Protein AF-A0A941XWS9-F1 (afdb_monomer_lite)

Radius of gyration: 28.17 Å; chains: 1; bounding box: 61×33×68 Å

pLDDT: mean 90.74, std 7.4, range [52.81, 97.31]

Sequence (173 aa):
YLKNHSKITQKDLRRENGLPTSKVIYNFFGTMQKFQEQIGSEFSKRQEFISEEEIMRVTNEVIHNNGSTFESRAAFLEVFPHSLSVIMNRFGSFDSFVKAANIIIIKTKKAKYTKQEVDDSILSYLKNGNSIPSSAKQLSALNLPSSSTILRFYDDWKEPFVIFSKIISMTSK

Structure (mmCIF, N/CA/C/O backbone):
data_AF-A0A941XWS9-F1
#
_entry.id   AF-A0A941XWS9-F1
#
loop_
_atom_site.group_PDB
_atom_site.id
_atom_site.type_symbol
_atom_site.label_atom_id
_atom_site.label_alt_id
_atom_site.label_comp_id
_atom_site.label_asym_id
_atom_site.label_entity_id
_atom_site.label_seq_id
_atom_site.pdbx_PDB_ins_code
_atom_site.Cartn_x
_atom_site.Cartn_y
_atom_site.Cartn_z
_atom_site.occupancy
_atom_site.B_iso_or_equiv
_atom_site.auth_seq_id
_atom_site.auth_comp_id
_atom_site.auth_asym_id
_atom_site.auth_atom_id
_atom_site.pdbx_PDB_model_num
ATOM 1 N N . TYR A 1 1 ? -35.588 -15.831 17.812 1.00 78.81 1 TYR A N 1
ATOM 2 C CA . TYR A 1 1 ? -34.396 -15.374 17.071 1.00 78.81 1 TYR A CA 1
ATOM 3 C C . TYR A 1 1 ? -33.168 -15.220 17.964 1.00 78.81 1 TYR A C 1
ATOM 5 O O . TYR A 1 1 ? -32.197 -15.925 17.729 1.00 78.81 1 TYR A O 1
ATOM 13 N N . LEU A 1 2 ? -33.234 -14.403 19.028 1.00 74.88 2 LEU A N 1
ATOM 14 C CA . LEU A 1 2 ? -32.133 -14.178 19.990 1.00 74.88 2 LEU A CA 1
ATOM 15 C C . LEU A 1 2 ? -31.609 -15.441 20.700 1.00 74.88 2 LEU A C 1
ATOM 17 O O . LEU A 1 2 ? -30.455 -15.484 21.093 1.00 74.88 2 LEU A O 1
ATOM 21 N N . LYS A 1 3 ? -32.421 -16.504 20.810 1.00 78.06 3 LYS A N 1
ATOM 22 C CA . LYS A 1 3 ? -31.969 -17.807 21.338 1.00 78.06 3 LYS A CA 1
ATOM 23 C C . LYS A 1 3 ? -30.899 -18.485 20.469 1.00 78.06 3 LYS A C 1
ATOM 25 O O . LYS A 1 3 ? -30.149 -19.304 20.977 1.00 78.06 3 LYS A O 1
ATOM 30 N N . ASN A 1 4 ? -30.847 -18.142 19.179 1.00 84.81 4 ASN A N 1
ATOM 31 C CA . ASN A 1 4 ? -29.970 -18.779 18.195 1.00 84.81 4 ASN A CA 1
ATOM 32 C C . ASN A 1 4 ? -28.931 -17.802 17.613 1.00 84.81 4 ASN A C 1
ATOM 34 O O . ASN A 1 4 ? -28.069 -18.229 16.855 1.00 84.81 4 ASN A O 1
ATOM 38 N N . HIS A 1 5 ? -29.018 -16.503 17.933 1.00 83.81 5 HIS A N 1
ATOM 39 C CA . HIS A 1 5 ? -28.136 -15.460 17.404 1.00 83.81 5 HIS A CA 1
ATOM 40 C C . HIS A 1 5 ? -27.778 -14.467 18.510 1.00 83.81 5 HIS A C 1
ATOM 42 O O . HIS A 1 5 ? -28.668 -13.820 19.062 1.00 83.81 5 HIS A O 1
ATOM 48 N N . SER A 1 6 ? -26.482 -14.312 18.790 1.00 84.25 6 SER A N 1
ATOM 49 C CA . SER A 1 6 ? -25.970 -13.375 19.802 1.00 84.25 6 SER A CA 1
ATOM 50 C C . SER A 1 6 ? -26.009 -11.910 19.353 1.00 84.25 6 SER A C 1
ATOM 52 O O . SER A 1 6 ? -26.060 -11.004 20.182 1.00 84.25 6 SER A O 1
ATOM 54 N N . LYS A 1 7 ? -26.025 -11.665 18.036 1.00 89.00 7 LYS A N 1
ATOM 55 C CA . LYS A 1 7 ? -25.988 -10.328 17.439 1.00 89.00 7 LYS A CA 1
ATOM 56 C C . LYS A 1 7 ? -27.072 -10.149 16.386 1.00 89.00 7 LYS A C 1
ATOM 58 O O . LYS A 1 7 ? -27.059 -10.820 15.358 1.00 89.00 7 LYS A O 1
ATOM 63 N N . ILE A 1 8 ? -27.960 -9.185 16.607 1.00 90.00 8 ILE A N 1
ATOM 64 C CA . ILE A 1 8 ? -28.964 -8.755 15.630 1.00 90.00 8 ILE A CA 1
ATOM 65 C C . ILE A 1 8 ? -28.418 -7.583 14.825 1.00 90.00 8 ILE A C 1
ATOM 67 O O . ILE A 1 8 ? -27.967 -6.587 15.379 1.00 90.00 8 ILE A O 1
ATOM 71 N N . THR A 1 9 ? -28.505 -7.667 13.507 1.00 88.69 9 THR A N 1
ATOM 72 C CA . THR A 1 9 ? -28.171 -6.599 12.566 1.00 88.69 9 THR A CA 1
ATOM 73 C C . THR A 1 9 ? -29.425 -6.079 11.866 1.00 88.69 9 THR A C 1
ATOM 75 O O . THR A 1 9 ? -30.519 -6.625 11.990 1.00 88.69 9 THR A O 1
ATOM 78 N N . GLN A 1 10 ? -29.283 -5.012 11.082 1.00 86.94 10 GLN A N 1
ATOM 79 C CA . GLN A 1 10 ? -30.410 -4.435 10.351 1.00 86.94 10 GLN A CA 1
ATOM 80 C C . GLN A 1 10 ? -31.047 -5.416 9.350 1.00 86.94 10 GLN A C 1
ATOM 82 O O . GLN A 1 10 ? -32.248 -5.344 9.106 1.00 86.94 10 GLN A O 1
ATOM 87 N N . LYS A 1 11 ? -30.267 -6.358 8.799 1.00 88.88 11 LYS A N 1
ATOM 88 C CA . LYS A 1 11 ? -30.770 -7.380 7.865 1.00 88.88 11 LYS A CA 1
ATOM 89 C C . LYS A 1 11 ? -31.743 -8.353 8.531 1.00 88.88 11 LYS A C 1
ATOM 91 O O . LYS A 1 11 ? -32.606 -8.897 7.842 1.00 88.88 11 LYS A O 1
ATOM 96 N N . ASP A 1 12 ? -31.615 -8.521 9.844 1.00 89.31 12 ASP A N 1
ATOM 97 C CA . ASP A 1 12 ? -32.408 -9.441 10.653 1.00 89.31 12 ASP A CA 1
ATOM 98 C C . ASP A 1 12 ? -33.770 -8.854 11.055 1.00 89.31 12 ASP A C 1
ATOM 100 O O . ASP A 1 12 ? -34.648 -9.604 11.477 1.00 89.31 12 ASP A O 1
ATOM 104 N N . LEU A 1 13 ? -33.972 -7.536 10.903 1.00 90.12 13 LEU A N 1
ATOM 105 C CA . LEU A 1 13 ? -35.178 -6.785 11.286 1.00 90.12 13 LEU A CA 1
ATOM 106 C C . LEU A 1 13 ? -36.368 -7.051 10.353 1.00 90.12 13 LEU A C 1
ATOM 108 O O . LEU A 1 13 ? -36.846 -6.175 9.624 1.00 90.12 13 LEU A O 1
ATOM 112 N N . ARG A 1 14 ? -36.828 -8.298 10.362 1.00 88.25 14 ARG A N 1
ATOM 113 C CA . ARG A 1 14 ? -37.872 -8.821 9.491 1.00 88.25 14 ARG A CA 1
ATOM 114 C C . ARG A 1 14 ? -38.950 -9.515 10.308 1.00 88.25 14 ARG A C 1
ATOM 116 O O . ARG A 1 14 ? -38.667 -10.163 11.317 1.00 88.25 14 ARG A O 1
ATOM 123 N N . ARG A 1 15 ? -40.183 -9.459 9.798 1.00 85.00 15 ARG A N 1
ATOM 124 C CA . ARG A 1 15 ? -41.346 -10.116 10.413 1.00 85.00 15 ARG A CA 1
ATOM 125 C C . ARG A 1 15 ? -41.137 -11.626 10.579 1.00 85.00 15 ARG A C 1
ATOM 127 O O . ARG A 1 15 ? -41.529 -12.164 11.605 1.00 85.00 15 ARG A O 1
ATOM 134 N N . GLU A 1 16 ? -40.485 -12.281 9.618 1.00 87.88 16 GLU A N 1
A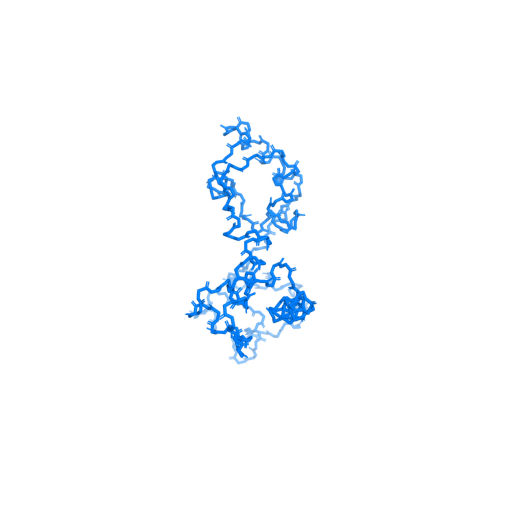TOM 135 C CA . GLU A 1 16 ? -40.156 -13.719 9.655 1.00 87.88 16 GLU A CA 1
ATOM 136 C C . GLU A 1 16 ? -39.262 -14.111 10.841 1.00 87.88 16 GLU A C 1
ATOM 138 O O . GLU A 1 16 ? -39.405 -15.194 11.398 1.00 87.88 16 GLU A O 1
ATOM 143 N N . ASN A 1 17 ? -38.420 -13.188 11.310 1.00 88.06 17 ASN A N 1
ATOM 144 C CA . ASN A 1 17 ? -37.581 -13.384 12.490 1.00 88.06 17 ASN A CA 1
ATOM 145 C C . ASN A 1 17 ? -38.303 -13.024 13.800 1.00 88.06 17 ASN A C 1
ATOM 147 O O . ASN A 1 17 ? -37.701 -13.086 14.874 1.00 88.06 17 ASN A O 1
ATOM 151 N N . GLY A 1 18 ? -39.576 -12.619 13.726 1.00 87.19 18 GLY A N 1
ATOM 152 C CA . GLY A 1 18 ? -40.319 -12.064 14.856 1.00 87.19 18 GLY A CA 1
ATOM 153 C C . GLY A 1 18 ? -39.751 -10.729 15.341 1.00 87.19 18 GLY A C 1
ATOM 154 O O . GLY A 1 18 ? -39.936 -10.378 16.503 1.00 87.19 18 GLY A O 1
ATOM 155 N N . LEU A 1 19 ? -39.023 -10.007 14.479 1.00 89.06 19 LEU A N 1
ATOM 156 C CA . LEU A 1 19 ? -38.365 -8.748 14.815 1.00 89.06 19 LEU A CA 1
ATOM 157 C C . LEU A 1 19 ? -39.080 -7.556 14.155 1.00 89.06 19 LEU A C 1
ATOM 159 O O . LEU A 1 19 ? -39.569 -7.662 13.025 1.00 89.06 19 LEU A O 1
ATOM 163 N N . PRO A 1 20 ? -39.154 -6.404 14.844 1.00 88.62 20 PRO A N 1
ATOM 164 C CA . PRO A 1 20 ? -39.698 -5.173 14.279 1.00 88.62 20 PRO A CA 1
ATOM 165 C C . PRO A 1 20 ? -38.845 -4.678 13.105 1.00 88.62 20 PRO A C 1
ATOM 167 O O . PRO A 1 20 ? -37.650 -4.947 13.027 1.00 88.62 20 PRO A O 1
ATOM 170 N N . THR A 1 21 ? -39.452 -3.914 12.197 1.00 90.94 21 THR A N 1
ATOM 171 C CA . THR A 1 21 ? -38.721 -3.300 11.077 1.00 90.94 21 THR A CA 1
ATOM 172 C C . THR A 1 21 ? -37.802 -2.179 11.561 1.00 90.94 21 THR A C 1
ATOM 174 O O . THR A 1 21 ? -38.045 -1.571 12.606 1.00 90.94 21 THR A O 1
ATOM 177 N N . SER A 1 22 ? -36.788 -1.820 10.764 1.00 89.88 22 SER A N 1
ATOM 178 C CA . SER A 1 22 ? -35.879 -0.711 11.098 1.00 89.88 22 SER A CA 1
ATOM 179 C C . SER A 1 22 ? -36.624 0.592 11.390 1.00 89.88 22 SER A C 1
ATOM 181 O O . SER A 1 22 ? -36.277 1.284 12.338 1.00 89.88 22 SER A O 1
ATOM 183 N N . LYS A 1 23 ? -37.688 0.903 10.634 1.00 91.88 23 LYS A N 1
ATOM 184 C CA . LYS A 1 23 ? -38.500 2.113 10.847 1.00 91.88 23 LYS A CA 1
ATOM 185 C C . LYS A 1 23 ? -39.118 2.150 12.246 1.00 91.88 23 LYS A C 1
ATOM 187 O O . LYS A 1 23 ? -39.079 3.181 12.905 1.00 91.88 23 LYS A O 1
ATOM 192 N N . VAL A 1 24 ? -39.654 1.022 12.710 1.00 92.19 24 VAL A N 1
ATOM 193 C CA . VAL A 1 24 ? -40.204 0.904 14.067 1.00 92.19 24 VAL A CA 1
ATOM 194 C C . VAL A 1 24 ? -39.088 1.078 15.098 1.00 92.19 24 VAL A C 1
ATOM 196 O O . VAL A 1 24 ? -39.248 1.848 16.038 1.00 92.19 24 VAL A O 1
ATOM 199 N N . ILE A 1 25 ? -37.928 0.452 14.889 1.00 93.56 25 ILE A N 1
ATOM 200 C CA . ILE A 1 25 ? -36.785 0.603 15.797 1.00 93.56 25 ILE A CA 1
ATOM 201 C C . ILE A 1 25 ? -36.339 2.060 15.939 1.00 93.56 25 ILE A C 1
ATOM 203 O O . ILE A 1 25 ? -36.215 2.547 17.060 1.00 93.56 25 ILE A O 1
ATOM 207 N N . TYR A 1 26 ? -36.153 2.778 14.830 1.00 92.81 26 TYR A N 1
ATOM 208 C CA . TYR A 1 26 ? -35.754 4.186 14.876 1.00 92.81 26 TYR A CA 1
ATOM 209 C C . TYR A 1 26 ? -36.821 5.076 15.527 1.00 92.81 26 TYR A C 1
ATOM 211 O O . TYR A 1 26 ? -36.465 5.970 16.288 1.00 92.81 26 TYR A O 1
ATOM 219 N N . ASN A 1 27 ? -38.112 4.802 15.310 1.00 95.38 27 ASN A N 1
ATOM 220 C CA . ASN A 1 27 ? -39.196 5.580 15.915 1.00 95.38 27 ASN A CA 1
ATOM 221 C C . ASN A 1 27 ? -39.293 5.408 17.440 1.00 95.38 27 ASN A C 1
ATOM 223 O O . ASN A 1 27 ? -39.562 6.380 18.137 1.00 95.38 27 ASN A O 1
ATOM 227 N N . PHE A 1 28 ? -39.105 4.189 17.957 1.00 93.62 28 PHE A N 1
ATOM 228 C CA . PHE A 1 28 ? -39.308 3.893 19.383 1.00 93.62 28 PHE A CA 1
ATOM 229 C C . PHE A 1 28 ? -38.023 3.956 20.214 1.00 93.62 28 PHE A C 1
ATOM 231 O O . PHE A 1 28 ? -38.052 4.393 21.360 1.00 93.62 28 PHE A O 1
ATOM 238 N N . PHE A 1 29 ? -36.890 3.533 19.651 1.00 91.81 29 PHE A N 1
ATOM 239 C CA . PHE A 1 29 ? -35.618 3.421 20.374 1.00 91.81 29 PHE A CA 1
ATOM 240 C C . PHE A 1 29 ? -34.603 4.485 19.942 1.00 91.81 29 PHE A C 1
ATOM 242 O O . PHE A 1 29 ? -33.567 4.653 20.586 1.00 91.81 29 PHE A O 1
ATOM 249 N N . GLY A 1 30 ? -34.865 5.212 18.853 1.00 90.69 30 GLY A N 1
ATOM 250 C CA . GLY A 1 30 ? -33.990 6.252 18.309 1.00 90.69 30 GLY A CA 1
ATOM 251 C C . GLY A 1 30 ? -32.780 5.711 17.546 1.00 90.69 30 GLY A C 1
ATOM 252 O O . GLY A 1 30 ? -32.446 6.233 16.488 1.00 90.69 30 GLY A O 1
ATOM 253 N N . THR A 1 31 ? -32.124 4.652 18.034 1.00 90.12 31 THR A N 1
ATOM 254 C CA . THR A 1 31 ? -30.989 4.011 17.350 1.00 90.12 31 THR A CA 1
ATOM 255 C C . THR A 1 31 ? -31.057 2.488 17.430 1.00 90.12 31 THR A C 1
ATOM 257 O O . THR A 1 31 ? -31.620 1.915 18.362 1.00 90.12 31 THR A O 1
ATOM 260 N N . MET A 1 32 ? -30.428 1.817 16.458 1.00 90.06 32 MET A N 1
ATOM 261 C CA . MET A 1 32 ? -30.276 0.358 16.470 1.00 90.06 32 MET A CA 1
ATOM 262 C C . MET A 1 32 ? -29.500 -0.122 17.704 1.00 90.06 32 MET A C 1
ATOM 264 O O . MET A 1 32 ? -29.878 -1.123 18.298 1.00 90.06 32 MET A O 1
ATOM 268 N N . GLN A 1 33 ? -28.469 0.623 18.120 1.00 90.06 33 GLN A N 1
ATOM 269 C CA . GLN A 1 33 ? -27.678 0.296 19.306 1.00 90.06 33 GLN A CA 1
ATOM 270 C C . GLN A 1 33 ? -28.541 0.277 20.573 1.00 90.06 33 GLN A C 1
ATOM 272 O O . GLN A 1 33 ? -28.498 -0.698 21.311 1.00 90.06 33 GLN A O 1
ATOM 277 N N . LYS A 1 34 ? -29.387 1.295 20.785 1.00 91.25 34 LYS A N 1
ATOM 278 C CA . LYS A 1 34 ? -30.298 1.338 21.941 1.00 91.25 34 LYS A CA 1
ATOM 279 C C . LYS A 1 34 ? -31.270 0.161 21.951 1.00 91.25 34 LYS A C 1
ATOM 281 O O . LYS A 1 34 ? -31.559 -0.396 23.004 1.00 91.25 34 LYS A O 1
ATOM 286 N N . PHE A 1 35 ? -31.766 -0.240 20.781 1.00 92.50 35 PHE A N 1
ATOM 287 C CA . PHE A 1 35 ? -32.594 -1.438 20.668 1.00 92.50 35 PHE A CA 1
ATOM 288 C C . PHE A 1 35 ? -31.810 -2.716 20.996 1.00 92.50 35 PHE A C 1
ATOM 290 O O . PHE A 1 35 ? -32.306 -3.551 21.746 1.00 92.50 35 PHE A O 1
ATOM 297 N N . GLN A 1 36 ? -30.585 -2.856 20.481 1.00 91.81 36 GLN A N 1
ATOM 298 C CA . GLN A 1 36 ? -29.708 -3.992 20.781 1.00 91.81 36 GLN A CA 1
ATOM 299 C C . GLN A 1 36 ? -29.406 -4.088 22.284 1.00 91.81 36 GLN A C 1
ATOM 301 O O . GLN A 1 36 ? -29.522 -5.171 22.848 1.00 91.81 36 GLN A O 1
ATOM 306 N N . GLU A 1 37 ? -29.115 -2.964 22.941 1.00 91.38 37 GLU A N 1
ATOM 307 C CA . GLU A 1 37 ? -28.911 -2.879 24.393 1.00 91.38 37 GLU A CA 1
ATOM 308 C C . GLU A 1 37 ? -30.154 -3.344 25.169 1.00 91.38 37 GLU A C 1
ATOM 310 O O . GLU A 1 37 ? -30.041 -4.172 26.069 1.00 91.38 37 GLU A O 1
ATOM 315 N N . GLN A 1 38 ? -31.348 -2.877 24.783 1.00 91.06 38 GLN A N 1
ATOM 316 C CA . GLN A 1 38 ? -32.616 -3.230 25.441 1.00 91.06 38 GLN A CA 1
ATOM 317 C C . GLN A 1 38 ? -32.963 -4.719 25.345 1.00 91.06 38 GLN A C 1
ATOM 319 O O . GLN A 1 38 ? -33.539 -5.282 26.272 1.00 91.06 38 GLN A O 1
ATOM 324 N N . ILE A 1 39 ? -32.624 -5.367 24.231 1.00 88.94 39 ILE A N 1
ATOM 325 C CA . ILE A 1 39 ? -32.928 -6.790 24.011 1.00 88.94 39 ILE A CA 1
ATOM 326 C C . ILE A 1 39 ? -31.763 -7.719 24.378 1.00 88.94 39 ILE A C 1
ATOM 328 O O . ILE A 1 39 ? -31.850 -8.921 24.125 1.00 88.94 39 ILE 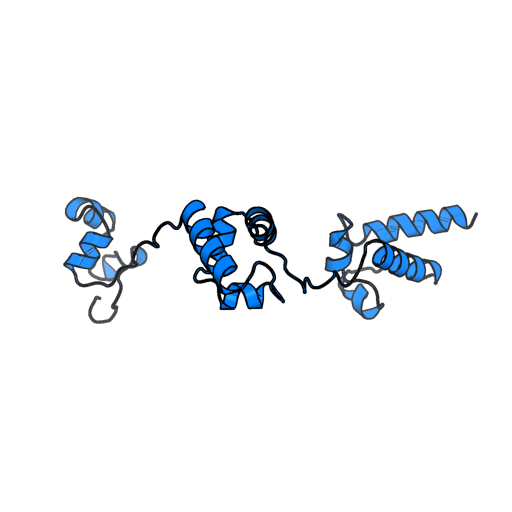A O 1
ATOM 332 N N . GLY A 1 40 ? -30.668 -7.179 24.924 1.00 87.69 40 GLY A N 1
ATOM 333 C CA . GLY A 1 40 ? -29.470 -7.946 25.271 1.00 87.69 40 GLY A CA 1
ATOM 334 C C . GLY A 1 40 ? -28.716 -8.519 24.064 1.00 87.69 40 GLY A C 1
ATOM 335 O O . GLY A 1 40 ? -28.031 -9.529 24.194 1.00 87.69 40 GLY A O 1
ATOM 336 N N . SER A 1 41 ? -28.854 -7.910 22.884 1.00 90.88 41 SER A N 1
ATOM 337 C CA . SER A 1 41 ? -28.064 -8.253 21.698 1.00 90.88 41 SER A CA 1
ATOM 338 C C . SER A 1 41 ? -26.682 -7.616 21.785 1.00 90.88 41 SER A C 1
ATOM 340 O O . SER A 1 41 ? -26.546 -6.439 22.119 1.00 90.88 41 SER A O 1
ATOM 342 N N . GLU A 1 42 ? -25.660 -8.340 21.338 1.00 87.94 42 GLU A N 1
ATOM 343 C CA . GLU A 1 42 ? -24.358 -7.740 21.063 1.00 87.94 42 GLU A CA 1
ATOM 344 C C . GLU A 1 42 ? -24.486 -6.646 19.992 1.00 87.94 42 GLU A C 1
ATOM 346 O O . GLU A 1 42 ? -25.320 -6.725 19.080 1.00 87.94 42 GLU A O 1
ATOM 351 N N . PHE A 1 43 ? -23.623 -5.635 20.066 1.00 84.25 43 PHE A N 1
ATOM 352 C CA . PHE A 1 43 ? -23.500 -4.596 19.051 1.00 84.25 43 PHE A CA 1
ATOM 353 C C . PHE A 1 43 ? -22.031 -4.284 18.775 1.00 84.25 43 PHE A C 1
ATOM 355 O O . PHE A 1 43 ? -21.152 -4.471 19.615 1.00 84.25 43 PHE A O 1
ATOM 362 N N . SER A 1 44 ? -21.748 -3.818 17.557 1.00 80.88 44 SER A N 1
ATOM 363 C CA . SER A 1 44 ? -20.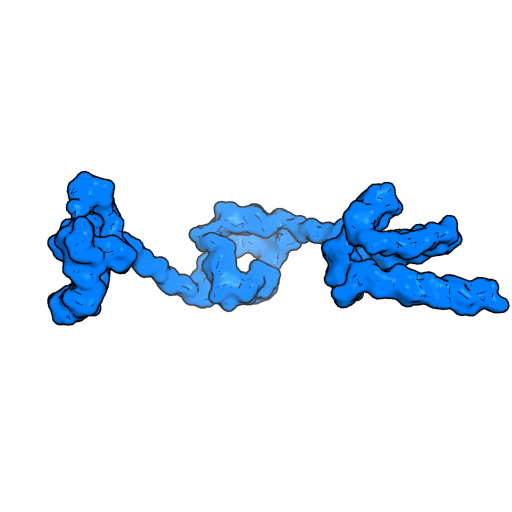407 -3.335 17.234 1.00 80.88 44 SER A CA 1
ATOM 364 C C . SER A 1 44 ? -20.175 -2.007 17.939 1.00 80.88 44 SER A C 1
ATOM 366 O O . SER A 1 44 ? -20.901 -1.047 17.685 1.00 80.88 44 SER A O 1
ATOM 368 N N . LYS A 1 45 ? -19.135 -1.926 18.771 1.00 73.62 45 LYS A N 1
ATOM 369 C CA . LYS A 1 45 ? -18.643 -0.634 19.250 1.00 73.62 45 LYS A CA 1
ATOM 370 C C . LYS A 1 45 ? -18.113 0.164 18.062 1.00 73.62 45 LYS A C 1
ATOM 372 O O . LYS A 1 45 ? -17.476 -0.391 17.163 1.00 73.62 45 LYS A O 1
ATOM 377 N N . ARG A 1 46 ? -18.393 1.467 18.049 1.00 69.06 46 ARG A N 1
ATOM 378 C CA . ARG A 1 46 ? -17.777 2.379 17.085 1.00 69.06 46 ARG A CA 1
ATOM 379 C C . ARG A 1 46 ? -16.270 2.365 17.346 1.00 69.06 46 ARG A C 1
ATOM 381 O O . ARG A 1 46 ? -15.862 2.513 18.494 1.00 69.06 46 ARG A O 1
ATOM 388 N N . GLN A 1 47 ? -15.464 2.150 16.306 1.00 67.94 47 GLN A N 1
ATOM 389 C CA . GLN A 1 47 ? -14.020 2.344 16.422 1.00 67.94 47 GLN A CA 1
ATOM 390 C C . GLN A 1 47 ? -13.764 3.798 16.810 1.00 67.94 47 GLN A C 1
ATOM 392 O O . GLN A 1 47 ? -14.326 4.713 16.201 1.00 67.94 47 GLN A O 1
ATOM 397 N N . GLU A 1 48 ? -12.963 3.985 17.852 1.00 74.81 48 GLU A N 1
ATOM 398 C CA . GLU A 1 48 ? -12.554 5.303 18.304 1.00 74.81 48 GLU A CA 1
ATOM 399 C C . GLU A 1 48 ? -11.798 6.011 17.177 1.00 74.81 48 GLU A C 1
ATOM 401 O O . GLU A 1 48 ? -11.009 5.403 16.444 1.00 74.81 48 GLU A O 1
ATOM 406 N N . PHE A 1 49 ? -12.108 7.289 16.974 1.00 83.75 49 PHE A N 1
ATOM 407 C CA . PHE A 1 49 ? -11.434 8.074 15.957 1.00 83.75 49 PHE A CA 1
ATOM 408 C C . PHE A 1 49 ? -10.026 8.398 16.451 1.00 83.75 49 PHE A C 1
ATOM 410 O O . PHE A 1 49 ? -9.852 9.228 17.334 1.00 83.75 49 PHE A O 1
ATOM 417 N N . ILE A 1 50 ? -9.027 7.753 15.859 1.00 89.75 50 ILE A N 1
ATOM 418 C CA . ILE A 1 50 ? -7.620 8.081 16.092 1.00 89.75 50 ILE A CA 1
ATOM 419 C C . ILE A 1 50 ? -7.264 9.241 15.158 1.00 89.75 50 ILE A C 1
ATOM 421 O O . ILE A 1 50 ? -7.431 9.106 13.940 1.00 89.75 50 ILE A O 1
ATOM 425 N N . SER A 1 51 ? -6.854 10.385 15.706 1.00 92.56 51 SER A N 1
ATOM 426 C CA . SER A 1 51 ? -6.486 11.571 14.922 1.00 92.56 51 SER A CA 1
ATOM 427 C C . SER A 1 51 ? -5.055 11.478 14.381 1.00 92.56 51 SER A C 1
ATOM 429 O O . SER A 1 51 ? -4.317 10.549 14.706 1.00 92.56 51 SER A O 1
ATOM 431 N N . GLU A 1 52 ? -4.662 12.417 13.520 1.00 93.50 52 GLU A N 1
ATOM 432 C CA . GLU A 1 52 ? -3.283 12.487 13.024 1.00 93.50 52 GLU A CA 1
ATOM 433 C C . GLU A 1 52 ? -2.299 12.821 14.156 1.00 93.50 52 GLU A C 1
ATOM 435 O O . GLU A 1 52 ? -1.245 12.199 14.276 1.00 93.50 52 GLU A O 1
ATOM 440 N N . GLU A 1 53 ? -2.688 13.739 15.041 1.00 94.38 53 GLU A N 1
ATOM 441 C CA . GLU A 1 53 ? -1.902 14.189 16.192 1.00 94.38 53 GLU A CA 1
ATOM 442 C C . GLU A 1 53 ? -1.652 13.050 17.180 1.00 94.38 53 GLU A C 1
ATOM 444 O O . GLU A 1 53 ? -0.541 12.904 17.685 1.00 94.38 53 GLU A O 1
ATOM 449 N N . GLU A 1 54 ? -2.664 12.211 17.415 1.00 94.62 54 GLU A N 1
ATOM 450 C CA . GLU A 1 54 ? -2.534 11.022 18.256 1.00 94.62 54 GLU A CA 1
ATOM 451 C C . GLU A 1 54 ? -1.514 10.039 17.672 1.00 94.62 54 GLU A C 1
ATOM 453 O O . GLU A 1 54 ? -0.621 9.56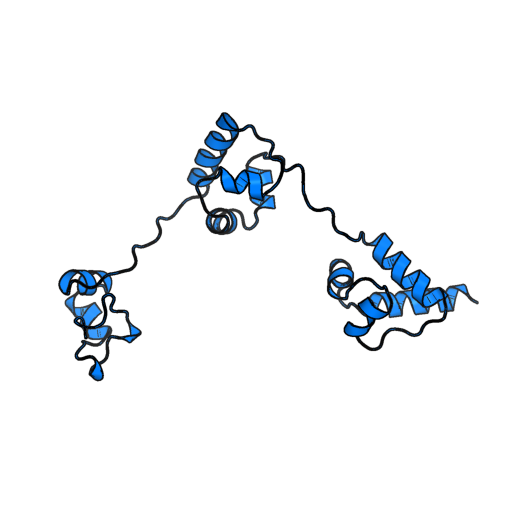9 18.379 1.00 94.62 54 GLU A O 1
ATOM 458 N N . ILE A 1 55 ? -1.584 9.784 16.360 1.00 96.31 55 ILE A N 1
ATOM 459 C CA . ILE A 1 55 ? -0.613 8.919 15.678 1.00 96.31 55 ILE A CA 1
ATOM 460 C C . ILE A 1 55 ? 0.793 9.502 15.816 1.00 96.31 55 ILE A C 1
ATOM 462 O O . ILE A 1 55 ? 1.724 8.758 16.118 1.00 96.31 55 ILE A O 1
ATOM 466 N N . MET A 1 56 ? 0.967 10.813 15.636 1.00 97.31 56 MET A N 1
ATOM 467 C CA . MET A 1 56 ? 2.274 11.463 15.762 1.00 97.31 56 MET A CA 1
ATOM 468 C C . MET A 1 56 ? 2.808 11.436 17.194 1.00 97.31 56 MET A C 1
ATOM 470 O O . MET A 1 56 ? 3.999 11.192 17.385 1.00 97.31 56 MET A O 1
ATOM 474 N N . ARG A 1 57 ? 1.951 11.608 18.208 1.00 97.25 57 ARG A N 1
ATOM 475 C CA . ARG A 1 57 ? 2.338 11.474 19.620 1.00 97.25 57 ARG A CA 1
ATOM 476 C C . ARG A 1 57 ? 2.898 10.083 19.900 1.00 97.25 57 ARG A C 1
ATOM 478 O O . ARG A 1 57 ? 4.033 9.962 20.351 1.00 97.25 57 ARG A O 1
ATOM 485 N N . VAL A 1 58 ? 2.137 9.049 19.550 1.00 96.31 58 VAL A N 1
ATOM 486 C CA . VAL A 1 58 ? 2.548 7.645 19.698 1.00 96.31 58 VAL A CA 1
ATOM 487 C C . VAL A 1 58 ? 3.824 7.357 18.904 1.00 96.31 58 VAL A C 1
ATOM 489 O O . VAL A 1 58 ? 4.710 6.640 19.359 1.00 96.31 58 VAL A O 1
ATOM 492 N N . THR A 1 59 ? 3.952 7.942 17.715 1.00 97.12 59 THR A N 1
ATOM 493 C CA . THR A 1 59 ? 5.151 7.795 16.884 1.00 97.12 59 THR A CA 1
ATOM 494 C C . THR A 1 59 ? 6.383 8.381 17.555 1.00 97.12 59 THR A C 1
ATOM 496 O O . THR A 1 59 ? 7.426 7.734 17.561 1.00 97.12 59 THR A O 1
ATOM 499 N N . ASN A 1 60 ? 6.268 9.556 18.173 1.00 96.81 60 ASN A N 1
ATOM 500 C CA . ASN A 1 60 ? 7.366 10.163 18.918 1.00 96.81 60 ASN A CA 1
ATOM 501 C C . ASN A 1 60 ? 7.775 9.313 20.128 1.00 96.81 60 ASN A C 1
ATOM 503 O O . ASN A 1 60 ? 8.967 9.191 20.398 1.00 96.81 60 ASN A O 1
ATOM 507 N N . GLU A 1 61 ? 6.824 8.680 20.818 1.00 97.06 61 GLU A N 1
ATOM 508 C CA . GLU A 1 61 ? 7.118 7.739 21.910 1.00 97.06 61 GLU A CA 1
ATOM 509 C C . GLU A 1 61 ? 7.870 6.498 21.408 1.00 97.06 61 GLU A C 1
ATOM 511 O O . GLU A 1 61 ? 8.877 6.096 21.993 1.00 97.06 61 GLU A O 1
ATOM 516 N N . VAL A 1 62 ? 7.434 5.918 20.287 1.00 96.88 62 VAL A N 1
ATOM 517 C CA . VAL A 1 62 ? 8.122 4.783 19.653 1.00 96.88 62 VAL A CA 1
ATOM 518 C C . VAL A 1 62 ? 9.531 5.179 19.208 1.00 96.88 62 VAL A C 1
ATOM 520 O O . VAL A 1 62 ? 10.481 4.448 19.468 1.00 96.88 62 VAL A O 1
ATOM 523 N N . ILE A 1 63 ? 9.702 6.353 18.597 1.00 96.44 63 ILE A N 1
ATOM 524 C CA . ILE A 1 63 ? 11.021 6.859 18.191 1.00 96.44 63 ILE A CA 1
ATOM 525 C C . ILE A 1 63 ? 11.918 7.101 19.408 1.00 96.44 63 ILE A C 1
ATOM 527 O O . ILE A 1 63 ? 13.102 6.774 19.367 1.00 96.44 63 ILE A O 1
ATOM 531 N N . HIS A 1 64 ? 11.373 7.647 20.494 1.00 95.75 64 HIS A N 1
ATOM 532 C CA . HIS A 1 64 ? 12.114 7.863 21.733 1.00 95.75 64 HIS A CA 1
ATOM 533 C C . HIS A 1 64 ? 12.641 6.542 22.317 1.00 95.75 64 HIS A C 1
ATOM 535 O O . HIS A 1 64 ? 13.776 6.482 22.783 1.00 95.75 64 HIS A O 1
ATOM 541 N N . ASN A 1 65 ? 11.843 5.473 22.257 1.00 95.19 65 ASN A N 1
ATOM 542 C CA . ASN A 1 65 ? 12.181 4.189 22.874 1.00 95.19 65 ASN A CA 1
ATOM 543 C C . ASN A 1 65 ? 13.018 3.269 21.972 1.00 95.19 65 ASN A C 1
ATOM 545 O O . ASN A 1 65 ? 13.836 2.497 22.470 1.00 95.19 65 ASN A O 1
ATOM 549 N N . ASN A 1 66 ? 12.814 3.326 20.656 1.00 94.12 66 ASN A N 1
ATOM 550 C CA . ASN A 1 66 ? 13.390 2.383 19.693 1.00 94.12 66 ASN A CA 1
ATOM 551 C C . ASN A 1 66 ? 14.387 3.040 18.723 1.00 94.12 66 ASN A C 1
ATOM 553 O O . ASN A 1 66 ? 15.060 2.338 17.970 1.00 94.12 66 ASN A O 1
ATOM 557 N N . GLY A 1 67 ? 14.490 4.371 18.736 1.00 94.94 67 GLY A N 1
ATOM 558 C CA . GLY A 1 67 ? 15.185 5.154 17.721 1.00 94.94 67 GLY A CA 1
ATOM 559 C C . GLY A 1 67 ? 14.316 5.426 16.487 1.00 94.94 67 GLY A C 1
ATOM 560 O O . GLY A 1 67 ? 13.245 4.856 16.296 1.00 94.94 67 GLY A O 1
ATOM 561 N N . SER A 1 68 ? 14.791 6.315 15.612 1.00 95.12 68 SER A N 1
ATOM 562 C CA . SER A 1 68 ? 14.084 6.703 14.379 1.00 95.12 68 SER A CA 1
ATOM 563 C C . SER A 1 68 ? 14.387 5.806 13.176 1.00 95.12 68 SER A C 1
ATOM 565 O O . SER A 1 68 ? 13.853 6.034 12.092 1.00 95.12 68 SER A O 1
ATOM 567 N N . THR A 1 69 ? 15.255 4.802 13.330 1.00 96.38 69 THR A N 1
ATOM 568 C CA . THR A 1 69 ? 15.706 3.937 12.232 1.00 96.38 69 THR A CA 1
ATOM 569 C C . THR A 1 69 ? 15.259 2.500 12.457 1.00 96.38 69 THR A C 1
ATOM 571 O O . THR A 1 69 ? 15.583 1.902 13.477 1.00 96.38 69 THR A O 1
ATOM 574 N N . PHE A 1 70 ? 14.563 1.924 11.476 1.00 95.12 70 PHE A N 1
ATOM 575 C CA . PHE A 1 70 ? 14.058 0.553 11.526 1.00 95.12 70 PHE A CA 1
ATOM 576 C C . PHE A 1 70 ? 14.546 -0.263 10.331 1.00 95.12 70 PHE A C 1
ATOM 578 O O . PHE A 1 70 ? 14.645 0.219 9.202 1.00 95.12 70 PHE A O 1
ATOM 585 N N . GLU A 1 71 ? 14.783 -1.553 10.564 1.00 92.69 71 GLU A N 1
ATOM 586 C CA . GLU A 1 71 ? 15.245 -2.489 9.536 1.00 92.69 71 GLU A CA 1
ATOM 587 C C . GLU A 1 71 ? 14.261 -2.634 8.375 1.00 92.69 71 GLU A C 1
ATOM 589 O O . GLU A 1 71 ? 14.666 -2.780 7.228 1.00 92.69 71 GLU A O 1
ATOM 594 N N . SER A 1 72 ? 12.959 -2.616 8.649 1.00 91.94 72 SER A N 1
ATOM 595 C CA . SER A 1 72 ? 11.915 -2.752 7.637 1.00 91.94 72 SER A CA 1
ATOM 596 C C . SER A 1 72 ? 10.602 -2.153 8.133 1.00 91.94 72 SER A C 1
ATOM 598 O O . SER A 1 72 ? 10.421 -1.921 9.328 1.00 91.94 72 SER A O 1
ATOM 600 N N . ARG A 1 73 ? 9.637 -1.984 7.222 1.00 92.25 73 ARG A N 1
ATOM 601 C CA . ARG A 1 73 ? 8.252 -1.650 7.585 1.00 92.25 73 ARG A CA 1
ATOM 602 C 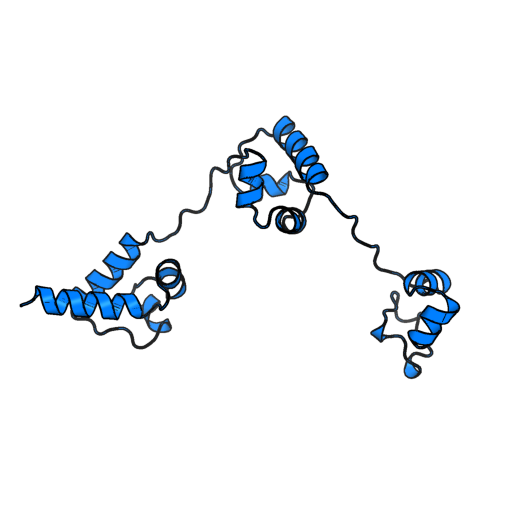C . ARG A 1 73 ? 7.661 -2.637 8.595 1.00 92.25 73 ARG A C 1
ATOM 604 O O . ARG A 1 73 ? 6.937 -2.213 9.483 1.00 92.25 73 ARG A O 1
ATOM 611 N N . ALA A 1 74 ? 7.942 -3.933 8.447 1.00 91.88 74 ALA A N 1
ATOM 612 C CA . ALA A 1 74 ? 7.422 -4.952 9.357 1.00 91.88 74 ALA A CA 1
ATOM 613 C C . ALA A 1 74 ? 7.974 -4.754 10.775 1.00 91.88 74 ALA A C 1
ATOM 615 O O . ALA A 1 74 ? 7.194 -4.706 11.713 1.00 91.88 74 ALA A O 1
ATOM 616 N N . ALA A 1 75 ? 9.282 -4.509 10.898 1.00 93.62 75 ALA A N 1
ATOM 617 C CA . ALA A 1 75 ? 9.926 -4.252 12.186 1.00 93.62 75 ALA A CA 1
ATOM 618 C C . ALA A 1 75 ? 9.351 -3.012 12.896 1.00 93.62 75 ALA A C 1
ATOM 620 O O . ALA A 1 75 ? 9.140 -3.035 14.102 1.00 93.62 75 ALA A O 1
ATOM 621 N N . PHE A 1 76 ? 9.042 -1.941 12.155 1.00 95.31 76 PHE A N 1
ATOM 622 C CA . PHE A 1 76 ? 8.336 -0.790 12.728 1.00 95.31 76 PHE A CA 1
ATOM 623 C C . PHE A 1 76 ? 6.924 -1.167 13.210 1.00 95.31 76 PHE A C 1
ATOM 625 O O . PHE A 1 76 ? 6.532 -0.830 14.322 1.00 95.31 76 PHE A O 1
ATOM 632 N N . LEU A 1 77 ? 6.153 -1.882 12.386 1.00 94.69 77 LEU A N 1
ATOM 633 C CA . LEU A 1 77 ? 4.772 -2.255 12.713 1.00 94.69 77 LEU A CA 1
ATOM 634 C C . LEU A 1 77 ? 4.662 -3.291 13.846 1.00 94.69 77 LEU A C 1
ATOM 636 O O . LEU A 1 77 ? 3.588 -3.416 14.420 1.00 94.69 77 LEU A O 1
ATOM 640 N N . GLU A 1 78 ? 5.735 -4.015 14.176 1.00 95.12 78 GLU A N 1
ATOM 641 C CA . GLU A 1 78 ? 5.790 -4.905 15.346 1.00 95.12 78 GLU A CA 1
ATOM 642 C C . GLU A 1 78 ? 5.800 -4.136 16.672 1.00 95.12 78 GLU A C 1
ATOM 644 O O . GLU A 1 78 ? 5.267 -4.627 17.665 1.00 95.12 78 GLU A O 1
ATOM 649 N N . VAL A 1 79 ? 6.379 -2.931 16.689 1.00 95.38 79 VAL A N 1
ATOM 650 C CA . VAL A 1 79 ? 6.465 -2.087 17.893 1.00 95.38 79 VAL A CA 1
ATOM 651 C C . VAL A 1 79 ? 5.424 -0.968 17.914 1.00 95.38 79 VAL A C 1
ATOM 653 O O . VAL A 1 79 ? 5.200 -0.350 18.953 1.00 95.38 79 VAL A O 1
ATOM 656 N N . PHE A 1 80 ? 4.779 -0.691 16.780 1.00 96.25 80 PHE A N 1
ATOM 657 C CA . PHE A 1 80 ? 3.775 0.358 16.676 1.00 96.25 80 PHE A CA 1
ATOM 658 C C . PHE A 1 80 ? 2.393 -0.146 17.129 1.00 96.25 80 PHE A C 1
ATOM 660 O O . PHE A 1 80 ? 1.901 -1.144 16.600 1.00 96.25 80 PHE A O 1
ATOM 667 N N . PRO A 1 81 ? 1.705 0.540 18.059 1.00 93.56 81 PRO A N 1
ATOM 668 C CA . PRO A 1 81 ? 0.487 0.010 18.680 1.00 93.56 81 PRO A CA 1
ATOM 669 C C . PRO A 1 81 ? -0.760 0.115 17.792 1.00 93.56 81 PRO A C 1
ATOM 671 O O . PRO A 1 81 ? -1.802 -0.466 18.104 1.00 93.56 81 PRO A O 1
ATOM 674 N N . HIS A 1 82 ? -0.693 0.858 16.685 1.00 92.94 82 HIS A N 1
ATOM 675 C CA . HIS A 1 82 ? -1.811 0.997 15.759 1.00 92.94 82 HIS A CA 1
ATOM 676 C C . HIS A 1 82 ? -1.593 0.213 14.472 1.00 92.94 82 HIS A C 1
ATOM 678 O O . HIS A 1 82 ? -0.495 0.121 13.929 1.00 92.94 82 HIS A O 1
ATOM 684 N N . SER A 1 83 ? -2.693 -0.311 13.933 1.00 92.38 83 SER A N 1
ATOM 685 C CA . SER A 1 83 ? -2.651 -1.016 12.657 1.00 92.38 83 SER A CA 1
ATOM 686 C C . SER A 1 83 ? -2.201 -0.100 11.519 1.00 92.38 83 SER A C 1
ATOM 688 O O . SER A 1 83 ? -2.473 1.103 11.497 1.00 92.38 83 SER A O 1
ATOM 690 N N . LEU A 1 84 ? -1.620 -0.709 10.492 1.00 94.50 84 LEU A N 1
ATOM 691 C CA . LEU A 1 84 ? -1.248 -0.010 9.273 1.00 94.50 84 LEU A CA 1
ATOM 692 C C . LEU A 1 84 ? -2.424 0.742 8.621 1.00 94.50 84 LEU A C 1
ATOM 694 O O . LEU A 1 84 ? -2.236 1.833 8.087 1.00 94.50 84 LEU A O 1
ATOM 698 N N . SER A 1 85 ? -3.633 0.181 8.668 1.00 93.62 85 SER A N 1
ATOM 699 C CA . SER A 1 85 ? -4.823 0.818 8.096 1.00 93.62 85 SER A CA 1
ATOM 700 C C . SER A 1 85 ? -5.145 2.148 8.778 1.00 93.62 85 SER A C 1
ATOM 702 O O . SER A 1 85 ? -5.583 3.079 8.113 1.00 93.62 85 SER A O 1
ATOM 704 N N . VAL A 1 86 ? -4.890 2.267 10.087 1.00 93.19 86 VAL A N 1
ATOM 705 C CA . VAL A 1 86 ? -5.076 3.524 10.832 1.00 93.19 86 VAL A CA 1
ATOM 706 C C . VAL A 1 86 ? -4.113 4.595 10.319 1.00 93.19 86 VAL A C 1
ATOM 708 O O . VAL A 1 86 ? -4.551 5.704 10.026 1.00 93.19 86 VAL A O 1
ATOM 711 N N . ILE A 1 87 ? -2.841 4.237 10.112 1.00 95.44 87 ILE A N 1
ATOM 712 C CA . ILE A 1 87 ? -1.833 5.131 9.522 1.00 95.44 87 ILE A CA 1
ATOM 713 C C . ILE A 1 87 ? -2.265 5.563 8.112 1.00 95.44 87 ILE A C 1
ATOM 715 O O . ILE A 1 87 ? -2.314 6.751 7.802 1.00 95.44 87 ILE A O 1
ATOM 719 N N . MET A 1 88 ? -2.623 4.607 7.250 1.00 95.31 88 MET A N 1
ATOM 720 C CA . MET A 1 88 ? -2.983 4.892 5.856 1.00 95.31 88 MET A CA 1
ATOM 721 C C . MET A 1 88 ? -4.243 5.757 5.735 1.00 95.31 88 MET A C 1
ATOM 723 O O . MET A 1 88 ? -4.298 6.625 4.871 1.00 95.31 88 MET A O 1
ATOM 727 N N . ASN A 1 89 ? -5.219 5.584 6.626 1.00 92.94 89 ASN A N 1
ATOM 728 C CA . ASN A 1 89 ? -6.437 6.398 6.658 1.00 92.94 89 ASN A CA 1
ATOM 729 C C . ASN A 1 89 ? -6.204 7.863 7.071 1.00 92.94 89 ASN A C 1
ATOM 731 O O . ASN A 1 89 ? -7.146 8.655 7.002 1.00 92.94 89 ASN A O 1
ATOM 735 N N . ARG A 1 90 ? -5.010 8.224 7.559 1.00 94.19 90 ARG A N 1
ATOM 736 C CA . ARG A 1 90 ? -4.644 9.607 7.913 1.00 94.19 90 ARG A CA 1
ATOM 737 C C . ARG A 1 90 ? -3.625 10.190 6.949 1.00 94.19 90 ARG A C 1
ATOM 739 O O . ARG A 1 90 ? -3.854 11.249 6.388 1.00 94.19 90 ARG A O 1
ATOM 746 N N . PHE A 1 91 ? -2.564 9.442 6.670 1.00 94.94 91 PHE A N 1
ATOM 747 C CA . PHE A 1 91 ? -1.432 9.926 5.879 1.00 94.94 91 PHE A CA 1
ATOM 748 C C . PHE A 1 91 ? -1.496 9.518 4.396 1.00 94.94 91 PHE A C 1
ATOM 750 O O . PHE A 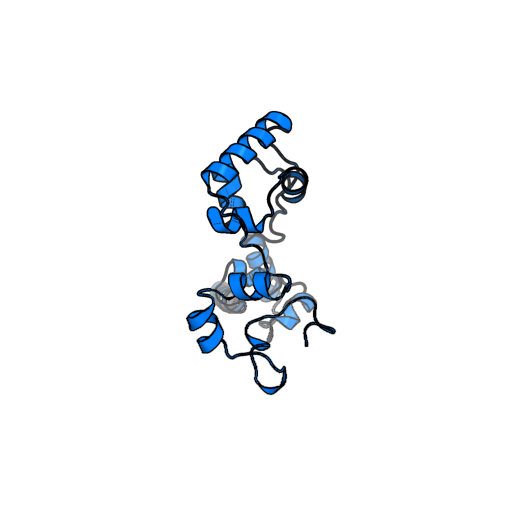1 91 ? -0.612 9.862 3.611 1.00 94.94 91 PHE A O 1
ATOM 757 N N . GLY A 1 92 ? -2.500 8.732 3.993 1.00 94.19 92 GLY A N 1
ATOM 758 C CA . GLY A 1 92 ? -2.693 8.221 2.629 1.00 94.19 92 GLY A CA 1
ATOM 759 C C . GLY A 1 92 ? -1.767 7.057 2.256 1.00 94.19 92 GLY A C 1
ATOM 760 O O . GLY A 1 92 ? -2.189 6.105 1.602 1.00 94.19 92 GLY A O 1
ATOM 761 N N . SER A 1 93 ? -0.511 7.082 2.703 1.00 94.00 93 SER A N 1
ATOM 762 C CA . SER A 1 93 ? 0.444 5.993 2.500 1.00 94.00 93 SER A CA 1
ATOM 763 C C . SER A 1 93 ? 1.400 5.851 3.684 1.00 94.00 93 SER A C 1
ATOM 765 O O . SER A 1 93 ? 1.607 6.791 4.452 1.00 94.00 93 SER A O 1
ATOM 767 N N . PHE A 1 94 ? 2.009 4.671 3.822 1.00 94.69 94 PHE A N 1
ATOM 768 C CA . PHE A 1 94 ? 3.055 4.461 4.825 1.00 94.69 94 PHE A CA 1
ATOM 769 C C . PHE A 1 94 ? 4.290 5.328 4.541 1.00 94.69 94 PHE A C 1
ATOM 771 O O . PHE A 1 94 ? 4.874 5.867 5.472 1.00 94.69 94 PHE A O 1
ATOM 778 N N . ASP A 1 95 ? 4.634 5.527 3.265 1.00 92.62 95 ASP A N 1
ATOM 779 C CA . ASP A 1 95 ? 5.779 6.350 2.860 1.00 92.62 95 ASP A CA 1
ATOM 780 C C . ASP A 1 95 ? 5.567 7.835 3.192 1.00 92.62 95 ASP A C 1
ATOM 782 O O . ASP A 1 95 ? 6.500 8.524 3.601 1.00 92.62 95 ASP A O 1
ATOM 786 N N . SER A 1 96 ? 4.336 8.336 3.053 1.00 95.25 96 SER A N 1
ATOM 787 C CA . SER A 1 96 ? 3.966 9.693 3.475 1.00 95.25 96 SER A CA 1
ATOM 788 C C . SER A 1 96 ? 4.111 9.859 4.987 1.00 95.25 96 SER A C 1
ATOM 790 O O . SER A 1 96 ? 4.671 10.849 5.448 1.00 95.25 96 SER A O 1
ATOM 792 N N . PHE A 1 97 ? 3.648 8.866 5.748 1.00 96.88 97 PHE A N 1
ATOM 793 C CA . PHE A 1 97 ? 3.744 8.855 7.203 1.00 96.88 97 PHE A CA 1
ATOM 794 C C . PHE A 1 97 ? 5.197 8.848 7.694 1.00 96.88 97 PHE A C 1
ATOM 796 O O . PHE A 1 97 ? 5.569 9.710 8.484 1.00 96.88 97 PHE A O 1
ATOM 803 N N . VAL A 1 98 ? 6.048 7.938 7.201 1.00 94.69 98 VAL A N 1
ATOM 804 C CA . VAL A 1 98 ? 7.456 7.883 7.646 1.00 94.69 98 VAL A CA 1
ATOM 805 C C . VAL A 1 98 ? 8.221 9.158 7.292 1.00 94.69 98 VAL A C 1
ATOM 807 O O . VAL A 1 98 ? 9.069 9.581 8.070 1.00 94.69 98 VAL A O 1
ATOM 810 N N . LYS A 1 99 ? 7.887 9.815 6.170 1.00 95.00 99 LYS A N 1
ATOM 811 C CA . LYS A 1 99 ? 8.432 11.138 5.827 1.00 95.00 99 LYS A CA 1
ATOM 812 C C . LYS A 1 99 ? 7.982 12.209 6.818 1.00 95.00 99 LYS A C 1
ATOM 814 O O . LYS A 1 99 ? 8.820 12.970 7.282 1.00 95.00 99 LYS A O 1
ATOM 819 N N . ALA A 1 100 ? 6.693 12.253 7.159 1.00 95.06 100 ALA A N 1
ATOM 820 C CA . ALA A 1 100 ? 6.160 13.205 8.136 1.00 95.06 100 ALA A CA 1
ATOM 821 C C . ALA A 1 100 ? 6.768 13.001 9.537 1.00 95.06 100 ALA A C 1
ATOM 823 O O . ALA A 1 100 ? 7.064 13.967 10.235 1.00 95.06 100 ALA A O 1
ATOM 824 N N . ALA A 1 101 ? 7.007 11.745 9.917 1.00 94.88 101 ALA A N 1
ATOM 825 C CA . ALA A 1 101 ? 7.579 11.358 11.202 1.00 94.88 101 ALA A CA 1
ATOM 826 C C . ALA A 1 101 ? 9.119 11.325 11.244 1.00 94.88 101 ALA A C 1
ATOM 828 O O . ALA A 1 101 ? 9.683 10.993 12.283 1.00 94.88 101 ALA A O 1
ATOM 829 N N . ASN A 1 102 ? 9.812 11.653 10.147 1.00 95.19 102 ASN A N 1
ATOM 830 C CA . ASN A 1 102 ? 11.275 11.553 10.028 1.00 95.19 102 ASN A CA 1
ATOM 831 C C . ASN A 1 102 ? 11.837 10.164 10.407 1.00 95.19 102 ASN A C 1
ATOM 833 O O . ASN A 1 102 ? 12.900 10.047 11.019 1.00 95.19 102 ASN A O 1
ATOM 837 N N . ILE A 1 103 ? 11.121 9.102 10.030 1.00 95.94 103 ILE A N 1
ATOM 838 C CA . ILE A 1 103 ? 11.524 7.708 10.241 1.00 95.94 103 ILE A CA 1
ATOM 839 C C . ILE A 1 103 ? 12.337 7.213 9.043 1.00 95.94 103 ILE A C 1
ATOM 841 O O . ILE A 1 103 ? 11.953 7.397 7.886 1.00 95.94 103 ILE A O 1
ATOM 845 N N . ILE A 1 104 ? 13.430 6.506 9.319 1.00 94.06 104 ILE A N 1
ATOM 846 C CA . ILE A 1 104 ? 14.293 5.886 8.313 1.00 94.06 104 ILE A CA 1
ATOM 847 C C . ILE A 1 104 ? 14.020 4.378 8.273 1.00 94.06 104 ILE A C 1
ATOM 849 O O . ILE A 1 104 ? 14.149 3.689 9.281 1.00 94.06 104 ILE A O 1
ATOM 853 N N . ILE A 1 105 ? 13.677 3.843 7.096 1.00 93.19 105 ILE A N 1
ATOM 854 C CA . ILE A 1 105 ? 13.504 2.399 6.872 1.00 93.19 105 ILE A CA 1
ATOM 855 C C . ILE A 1 105 ? 14.648 1.869 5.998 1.00 93.19 105 ILE A C 1
ATOM 857 O O . ILE A 1 105 ? 14.758 2.249 4.832 1.00 93.19 105 ILE A O 1
ATOM 861 N N . ILE A 1 106 ? 15.473 0.966 6.538 1.00 89.06 106 ILE A N 1
ATOM 862 C CA . ILE A 1 106 ? 16.704 0.476 5.888 1.00 89.06 106 ILE A CA 1
ATOM 863 C C . ILE A 1 106 ? 16.389 -0.448 4.701 1.00 89.06 106 ILE A C 1
ATOM 865 O O . ILE A 1 106 ? 16.859 -0.229 3.584 1.00 89.06 106 ILE A O 1
ATOM 869 N N . LYS A 1 107 ? 15.578 -1.493 4.909 1.00 74.69 107 LYS A N 1
ATOM 870 C CA . LYS A 1 107 ? 15.209 -2.457 3.861 1.00 74.69 107 LYS A CA 1
ATOM 871 C C . LYS A 1 107 ? 13.902 -2.044 3.211 1.00 74.69 107 LYS A C 1
ATOM 873 O O . LYS A 1 107 ? 12.829 -2.569 3.513 1.00 74.69 107 LYS A O 1
ATOM 878 N N . THR A 1 108 ? 13.998 -1.149 2.240 1.00 66.25 108 THR A N 1
ATOM 879 C CA . THR A 1 108 ? 13.008 -1.107 1.164 1.00 66.25 108 THR A CA 1
ATOM 880 C C . THR A 1 108 ? 13.430 -2.150 0.130 1.00 66.25 108 THR A C 1
ATOM 882 O O . THR A 1 108 ? 14.579 -2.168 -0.314 1.00 66.25 108 THR A O 1
ATOM 885 N N . LYS A 1 109 ? 12.551 -3.098 -0.231 1.00 64.50 109 LYS A N 1
ATOM 886 C CA . LYS A 1 109 ? 12.846 -3.996 -1.360 1.00 64.50 109 LYS A CA 1
ATOM 887 C C . LYS A 1 109 ? 13.088 -3.104 -2.576 1.00 64.50 109 LYS A C 1
ATOM 889 O O . LYS A 1 109 ? 12.144 -2.482 -3.062 1.00 64.50 109 LYS A O 1
ATOM 894 N N . LYS A 1 110 ? 14.333 -3.038 -3.062 1.00 62.94 110 LYS A N 1
ATOM 895 C CA . LYS A 1 110 ? 14.618 -2.385 -4.340 1.00 62.94 110 LYS A CA 1
ATOM 896 C C . LYS A 1 110 ? 13.740 -3.036 -5.402 1.00 62.94 110 LYS A C 1
ATOM 898 O O . LYS A 1 110 ? 13.546 -4.255 -5.411 1.00 62.94 110 LYS A O 1
ATOM 903 N N . ALA A 1 111 ? 13.169 -2.204 -6.264 1.00 66.56 111 ALA A N 1
ATOM 904 C CA . ALA A 1 111 ? 12.466 -2.672 -7.442 1.00 66.56 111 ALA A CA 1
ATOM 905 C C . ALA A 1 111 ? 13.355 -3.681 -8.184 1.00 66.56 111 ALA A C 1
ATOM 907 O O . ALA A 1 111 ? 14.505 -3.368 -8.469 1.00 66.56 111 ALA A O 1
ATOM 908 N N . LYS A 1 112 ? 12.822 -4.874 -8.486 1.00 76.62 112 LYS A N 1
ATOM 909 C CA . LYS A 1 112 ? 13.569 -5.932 -9.194 1.00 76.62 112 LYS A CA 1
ATOM 910 C C . LYS A 1 112 ? 14.113 -5.459 -10.550 1.00 76.62 112 LYS A C 1
ATOM 912 O O . LYS A 1 112 ? 15.104 -5.996 -11.013 1.00 76.62 112 LYS A O 1
ATOM 917 N N . TYR A 1 113 ? 13.432 -4.489 -11.156 1.00 84.50 113 TYR A N 1
ATOM 918 C CA . TYR A 1 113 ? 13.813 -3.874 -12.416 1.00 84.50 113 TYR A CA 1
ATOM 919 C C . TYR A 1 113 ? 13.736 -2.354 -12.301 1.00 84.50 113 TYR A C 1
ATOM 921 O O . TYR A 1 113 ? 12.738 -1.802 -11.814 1.00 84.50 113 TYR A O 1
ATOM 929 N N . THR A 1 114 ? 14.778 -1.702 -12.790 1.00 90.81 114 THR A N 1
ATOM 930 C CA . THR A 1 114 ? 14.808 -0.308 -13.226 1.00 90.81 114 THR A CA 1
ATOM 931 C C . THR A 1 114 ? 14.185 -0.178 -14.619 1.00 90.81 114 THR A C 1
ATOM 933 O O . THR A 1 114 ? 14.025 -1.170 -15.332 1.00 90.81 114 THR A O 1
ATOM 936 N N . LYS A 1 115 ? 13.840 1.051 -15.030 1.00 92.75 115 LYS A N 1
ATOM 937 C CA . LYS A 1 115 ? 13.334 1.302 -16.389 1.00 92.75 115 LYS A CA 1
ATOM 938 C C . LYS A 1 115 ? 14.348 0.857 -17.449 1.00 92.75 115 LYS A C 1
ATOM 940 O O . LYS A 1 115 ? 13.969 0.200 -18.408 1.00 92.75 115 LYS A O 1
ATOM 945 N N . GLN A 1 116 ? 15.628 1.159 -17.232 1.00 93.44 116 GLN A N 1
ATOM 946 C CA . GLN A 1 116 ? 16.701 0.795 -18.153 1.00 93.44 116 GLN A CA 1
ATOM 947 C C . GLN A 1 116 ? 16.830 -0.726 -18.314 1.00 93.44 116 GLN A C 1
ATOM 949 O O . GLN A 1 116 ? 16.885 -1.205 -19.436 1.00 93.44 116 GLN A O 1
ATOM 954 N N . GLU A 1 117 ? 16.767 -1.501 -17.227 1.00 93.75 117 GLU A N 1
ATOM 955 C CA . GLU A 1 117 ? 16.814 -2.971 -17.317 1.00 93.75 117 GLU A CA 1
ATOM 956 C C . GLU A 1 117 ? 15.605 -3.558 -18.066 1.00 93.75 117 GLU A C 1
ATOM 958 O O . GLU A 1 117 ? 15.735 -4.579 -18.748 1.00 93.75 117 GLU A O 1
ATOM 963 N N . VAL A 1 118 ? 14.424 -2.929 -17.958 1.00 95.81 118 VAL A N 1
ATOM 964 C CA . VAL A 1 118 ? 13.256 -3.302 -18.776 1.00 95.81 118 VAL A CA 1
ATOM 965 C C . VAL A 1 118 ? 13.525 -3.003 -20.248 1.00 95.81 118 VAL A C 1
ATOM 967 O O . VAL A 1 118 ? 13.319 -3.878 -21.090 1.00 95.81 118 VAL A O 1
ATOM 970 N N . ASP A 1 119 ? 14.013 -1.801 -20.548 1.00 96.62 119 ASP A N 1
ATOM 971 C CA . ASP A 1 119 ? 14.288 -1.353 -21.911 1.00 96.62 119 ASP A CA 1
ATOM 972 C C . ASP A 1 119 ? 15.347 -2.238 -22.584 1.00 96.62 119 ASP A C 1
ATOM 974 O O . ASP A 1 119 ? 15.118 -2.742 -23.684 1.00 96.62 119 ASP A O 1
ATOM 978 N N . ASP A 1 120 ? 16.452 -2.520 -21.891 1.00 95.81 120 ASP A N 1
ATOM 979 C CA . ASP A 1 120 ? 17.547 -3.371 -22.365 1.00 95.81 120 ASP A CA 1
ATOM 980 C C . ASP A 1 120 ? 17.081 -4.807 -22.636 1.00 95.81 120 ASP A C 1
ATOM 982 O O . ASP A 1 120 ? 17.439 -5.396 -23.661 1.00 95.81 120 ASP A O 1
ATOM 986 N N . SER A 1 121 ? 16.230 -5.359 -21.763 1.00 95.44 121 SER A N 1
ATOM 987 C CA . SER A 1 121 ? 15.662 -6.701 -21.948 1.00 95.44 121 SER A CA 1
ATOM 988 C C . SER A 1 121 ? 14.810 -6.780 -23.220 1.00 95.44 121 SER A C 1
ATOM 990 O O . SER A 1 121 ? 14.946 -7.717 -24.010 1.00 95.44 121 SER A O 1
ATOM 992 N N . ILE A 1 122 ? 13.946 -5.784 -23.447 1.00 96.12 122 ILE A N 1
ATOM 993 C CA . ILE A 1 122 ? 13.070 -5.732 -24.627 1.00 96.12 122 ILE A CA 1
ATOM 994 C C . ILE A 1 122 ? 13.891 -5.468 -25.898 1.00 96.12 122 ILE A C 1
ATOM 996 O O . ILE A 1 122 ? 13.682 -6.128 -26.918 1.00 96.12 122 ILE A O 1
ATOM 1000 N N . LEU A 1 123 ? 14.851 -4.542 -25.849 1.00 95.38 123 LEU A N 1
ATOM 1001 C CA . LEU A 1 123 ? 15.737 -4.229 -26.971 1.00 95.38 123 LEU A CA 1
ATOM 1002 C C . LEU A 1 123 ? 16.576 -5.436 -27.388 1.00 95.38 123 LEU A C 1
ATOM 1004 O O . LEU A 1 123 ? 16.665 -5.723 -28.581 1.00 95.38 123 LEU A O 1
ATOM 1008 N N . SER A 1 124 ? 17.172 -6.153 -26.432 1.00 94.62 124 SER A N 1
ATOM 1009 C CA . SER A 1 124 ? 17.944 -7.371 -26.704 1.00 94.62 124 SER A CA 1
ATOM 1010 C C . SER A 1 124 ? 17.077 -8.435 -27.381 1.00 94.62 124 SER A C 1
ATOM 1012 O O . SER A 1 124 ? 17.459 -8.989 -28.412 1.00 94.62 124 SER A O 1
ATOM 1014 N N . TYR A 1 125 ? 15.861 -8.648 -26.871 1.00 95.88 125 TYR A N 1
ATOM 1015 C CA . TYR A 1 125 ? 14.904 -9.586 -27.451 1.00 95.88 125 TYR A CA 1
ATOM 1016 C C . TYR A 1 125 ? 14.568 -9.259 -28.913 1.00 95.88 125 TYR A C 1
ATOM 1018 O O . TYR A 1 125 ? 14.612 -10.152 -29.761 1.00 95.88 125 TYR A O 1
ATOM 1026 N N . LEU A 1 126 ? 14.300 -7.990 -29.230 1.00 94.81 126 LEU A N 1
ATOM 1027 C CA . LEU A 1 126 ? 13.988 -7.553 -30.595 1.00 94.81 126 LEU A CA 1
ATOM 1028 C C . LEU A 1 126 ? 15.207 -7.598 -31.529 1.00 94.81 126 LEU A C 1
ATOM 1030 O O . LEU A 1 126 ? 15.075 -8.011 -32.679 1.00 94.81 126 LEU A O 1
ATOM 1034 N N . LYS A 1 127 ? 16.400 -7.218 -31.048 1.00 92.94 127 LYS A N 1
ATOM 1035 C CA . LYS A 1 127 ? 17.652 -7.280 -31.829 1.00 92.94 127 LYS A CA 1
ATOM 1036 C C . LYS A 1 127 ? 18.025 -8.705 -32.237 1.00 92.94 127 LYS A C 1
ATOM 1038 O O . LYS A 1 127 ? 18.613 -8.892 -33.295 1.00 92.94 127 LYS A O 1
ATOM 1043 N N . ASN A 1 128 ? 17.625 -9.700 -31.449 1.00 91.88 128 ASN A N 1
ATOM 1044 C CA . ASN A 1 128 ? 17.781 -11.116 -31.786 1.00 91.88 128 ASN A CA 1
ATOM 1045 C C . ASN A 1 128 ? 16.791 -11.601 -32.869 1.00 91.88 128 ASN A C 1
ATOM 1047 O O . ASN A 1 128 ? 16.712 -12.798 -33.129 1.00 91.88 128 ASN A O 1
ATOM 1051 N N . GLY A 1 129 ? 16.016 -10.701 -33.485 1.00 87.62 129 GLY A N 1
ATOM 1052 C CA . GLY A 1 129 ? 15.076 -11.021 -34.562 1.00 87.62 129 GLY A CA 1
ATOM 1053 C C . GLY A 1 129 ? 13.759 -11.632 -34.085 1.00 87.62 129 GLY A C 1
ATOM 1054 O O . GLY A 1 129 ? 12.976 -12.111 -34.904 1.00 87.62 129 GLY A O 1
ATOM 1055 N N . ASN A 1 130 ? 13.489 -11.627 -32.776 1.00 92.06 130 ASN A N 1
ATOM 1056 C CA . ASN A 1 130 ? 12.240 -12.166 -32.254 1.00 92.06 130 ASN A CA 1
ATOM 1057 C C . ASN A 1 130 ? 11.058 -11.239 -32.569 1.00 92.06 130 ASN A C 1
ATOM 1059 O O . ASN A 1 130 ? 11.142 -10.015 -32.451 1.00 92.06 130 ASN A O 1
ATOM 1063 N N . SER A 1 131 ? 9.919 -11.836 -32.914 1.00 92.38 131 SER A N 1
ATOM 1064 C CA . SER A 1 131 ? 8.662 -11.113 -33.108 1.00 92.38 131 SER A CA 1
ATOM 1065 C C . SER A 1 131 ? 8.090 -10.603 -31.786 1.00 92.38 131 SER A C 1
ATOM 1067 O O . SER A 1 131 ? 8.226 -11.258 -30.756 1.00 92.38 131 SER A O 1
ATOM 1069 N N . ILE A 1 132 ? 7.351 -9.492 -31.827 1.00 94.88 132 ILE A N 1
ATOM 1070 C CA . ILE A 1 132 ? 6.639 -8.961 -30.656 1.00 94.88 132 ILE A CA 1
ATOM 1071 C C . ILE A 1 132 ? 5.723 -10.049 -30.057 1.00 94.88 132 ILE A C 1
ATOM 1073 O O . ILE A 1 132 ? 4.915 -10.622 -30.797 1.00 94.88 132 ILE A O 1
ATOM 1077 N N . PRO A 1 133 ? 5.791 -10.322 -28.736 1.00 94.69 133 PRO A N 1
ATOM 1078 C CA . PRO A 1 133 ? 4.932 -11.313 -28.098 1.00 94.69 133 PRO A CA 1
ATOM 1079 C C . PRO A 1 133 ? 3.450 -11.015 -28.343 1.00 94.69 133 PRO A C 1
ATOM 1081 O O . PRO A 1 133 ? 2.999 -9.868 -28.280 1.00 94.69 133 PRO A O 1
ATOM 1084 N N . SER A 1 134 ? 2.669 -12.058 -28.615 1.00 93.38 134 SER A N 1
ATOM 1085 C CA . SER A 1 134 ? 1.241 -11.910 -28.922 1.00 93.38 134 SER A CA 1
ATOM 1086 C C . SER A 1 134 ? 0.398 -11.699 -27.665 1.00 93.38 134 SER A C 1
ATOM 1088 O O . SER A 1 134 ? -0.667 -11.090 -27.732 1.00 93.38 134 SER A O 1
ATOM 1090 N N . SER A 1 135 ? 0.871 -12.171 -26.507 1.00 94.69 135 SER A N 1
ATOM 1091 C CA . SER A 1 135 ? 0.193 -11.979 -25.224 1.00 94.69 135 SER A CA 1
ATOM 1092 C C . SER A 1 135 ? 1.169 -11.767 -24.068 1.00 94.69 135 SER A C 1
ATOM 1094 O O . SER A 1 135 ? 2.261 -12.335 -24.044 1.00 94.69 135 SER A O 1
ATOM 1096 N N . ALA A 1 136 ? 0.724 -11.033 -23.047 1.00 93.62 136 ALA A N 1
ATOM 1097 C CA . ALA A 1 136 ? 1.481 -10.797 -21.817 1.00 93.62 136 ALA A CA 1
ATOM 1098 C C . ALA A 1 136 ? 1.903 -12.092 -21.090 1.00 93.62 136 ALA A C 1
ATOM 1100 O O . ALA A 1 136 ? 2.916 -12.114 -20.395 1.00 93.62 136 ALA A O 1
ATOM 1101 N N . LYS A 1 137 ? 1.154 -13.192 -21.265 1.00 92.56 137 LYS A N 1
ATOM 1102 C CA . LYS A 1 137 ? 1.461 -14.495 -20.652 1.00 92.56 137 LYS A CA 1
ATOM 1103 C C . LYS A 1 137 ? 2.743 -15.128 -21.201 1.00 92.56 137 LYS A C 1
ATOM 1105 O O . LYS A 1 137 ? 3.348 -15.941 -20.514 1.00 92.56 137 LYS A O 1
ATOM 1110 N N . GLN A 1 138 ? 3.157 -14.765 -22.415 1.00 94.38 138 GLN A N 1
ATOM 1111 C CA . GLN A 1 138 ? 4.370 -15.302 -23.037 1.00 94.38 138 GLN A CA 1
ATOM 1112 C C . GLN A 1 138 ? 5.647 -14.665 -22.480 1.00 94.38 138 GLN A C 1
ATOM 1114 O O . GLN A 1 138 ? 6.711 -15.259 -22.601 1.00 94.38 138 GLN A O 1
ATOM 1119 N N . LEU A 1 139 ? 5.557 -13.488 -21.851 1.00 93.38 139 LEU A N 1
ATOM 1120 C CA . LEU A 1 139 ? 6.726 -12.723 -21.410 1.00 93.38 139 LEU A CA 1
ATOM 1121 C C . LEU A 1 139 ? 7.626 -13.535 -20.471 1.00 93.38 139 LEU A C 1
ATOM 1123 O O . LEU A 1 139 ? 8.830 -13.608 -20.691 1.00 93.38 139 LEU A O 1
ATOM 1127 N N . SER A 1 140 ? 7.048 -14.219 -19.481 1.00 89.19 140 SER A N 1
ATOM 1128 C CA . SER A 1 140 ? 7.822 -15.041 -18.544 1.00 89.19 140 SER A CA 1
ATOM 1129 C C . SER A 1 140 ? 8.512 -16.225 -19.224 1.00 89.19 140 SER A C 1
ATOM 1131 O O . SER A 1 140 ? 9.666 -16.505 -18.916 1.00 89.19 140 SER A O 1
ATOM 1133 N N . ALA A 1 141 ? 7.841 -16.888 -20.171 1.00 91.62 141 ALA A N 1
ATOM 1134 C CA . ALA A 1 141 ? 8.411 -17.999 -20.936 1.00 91.62 141 ALA A CA 1
ATOM 1135 C C . ALA A 1 141 ? 9.560 -17.553 -21.857 1.00 91.62 141 ALA A C 1
ATOM 1137 O O . ALA A 1 141 ? 10.446 -18.339 -22.172 1.00 91.62 141 ALA A O 1
ATOM 1138 N N . LEU A 1 142 ? 9.553 -16.282 -22.262 1.00 92.69 142 LEU A N 1
ATOM 1139 C CA . LEU A 1 142 ? 10.577 -15.657 -23.096 1.00 92.69 142 LEU A CA 1
ATOM 1140 C C . LEU A 1 142 ? 11.687 -14.982 -22.274 1.00 92.69 142 LEU A C 1
ATOM 1142 O O . LEU A 1 142 ? 12.500 -14.256 -22.839 1.00 92.69 142 LEU A O 1
ATOM 1146 N N . ASN A 1 143 ? 11.724 -15.197 -20.952 1.00 90.94 143 ASN A N 1
ATOM 1147 C CA . ASN A 1 143 ? 12.644 -14.532 -20.021 1.00 90.94 143 ASN A CA 1
ATOM 1148 C C . ASN A 1 143 ? 12.574 -12.991 -20.062 1.00 90.94 143 ASN A C 1
ATOM 1150 O O . ASN A 1 143 ? 13.544 -12.306 -19.742 1.00 90.94 143 ASN A O 1
ATOM 1154 N N . LEU A 1 144 ? 11.418 -12.437 -20.429 1.00 94.12 144 LEU A N 1
ATOM 1155 C CA . LEU A 1 144 ? 11.157 -11.001 -20.445 1.00 94.12 144 LEU A CA 1
ATOM 1156 C C . LEU A 1 144 ? 10.559 -10.524 -19.109 1.00 94.12 144 LEU A C 1
ATOM 1158 O O . LEU A 1 144 ? 9.918 -11.304 -18.392 1.00 94.12 144 LEU A O 1
ATOM 1162 N N . PRO A 1 145 ? 10.705 -9.226 -18.773 1.00 94.31 145 PRO A N 1
ATOM 1163 C CA . PRO A 1 145 ? 9.976 -8.616 -17.668 1.00 94.31 145 PRO A CA 1
ATOM 1164 C C . PRO A 1 145 ? 8.468 -8.857 -17.799 1.00 94.31 145 PRO A C 1
ATOM 1166 O O . PRO A 1 145 ? 7.901 -8.777 -18.888 1.00 94.31 145 PRO A O 1
ATOM 1169 N N . SER A 1 146 ? 7.803 -9.146 -16.678 1.00 94.50 146 SER A N 1
ATOM 1170 C CA . SER A 1 146 ? 6.352 -9.371 -16.676 1.00 94.50 146 SER A CA 1
ATOM 1171 C C . SER A 1 146 ? 5.590 -8.125 -17.133 1.00 94.50 146 SER A C 1
ATOM 1173 O O . SER A 1 146 ? 6.082 -7.006 -16.969 1.00 94.50 146 SER A O 1
ATOM 1175 N N . SER A 1 147 ? 4.353 -8.285 -17.610 1.00 95.19 147 SER A N 1
ATOM 1176 C CA . SER A 1 147 ? 3.526 -7.133 -17.994 1.00 95.19 147 SER A CA 1
ATOM 1177 C C . SER A 1 147 ? 3.358 -6.143 -16.843 1.00 95.19 147 SER A C 1
ATOM 1179 O O . SER A 1 147 ? 3.528 -4.949 -17.045 1.00 95.19 147 SER A O 1
ATOM 1181 N N . SER A 1 148 ? 3.136 -6.624 -15.616 1.00 93.25 148 SER A N 1
ATOM 1182 C CA . SER A 1 148 ? 3.083 -5.782 -14.416 1.00 93.25 148 SER A CA 1
ATOM 1183 C C . SER A 1 148 ? 4.386 -5.035 -14.145 1.00 93.25 148 SER A C 1
ATOM 1185 O O . SER A 1 148 ? 4.352 -3.972 -13.545 1.00 93.25 148 SER A O 1
ATOM 1187 N N . THR A 1 149 ? 5.541 -5.573 -14.543 1.00 93.38 149 THR A N 1
ATOM 1188 C CA . THR A 1 149 ? 6.828 -4.874 -14.435 1.00 93.38 149 THR A CA 1
ATOM 1189 C C . THR A 1 149 ? 6.955 -3.780 -15.489 1.00 93.38 149 THR A C 1
ATOM 1191 O O . THR A 1 149 ? 7.395 -2.686 -15.153 1.00 93.38 149 THR A O 1
ATOM 1194 N N . ILE A 1 150 ? 6.546 -4.056 -16.730 1.00 95.88 150 ILE A N 1
ATOM 1195 C CA . ILE A 1 150 ? 6.596 -3.097 -17.842 1.00 95.88 150 ILE A CA 1
ATOM 1196 C C . ILE A 1 150 ? 5.631 -1.931 -17.591 1.00 95.88 150 ILE A C 1
ATOM 1198 O O . ILE A 1 150 ? 6.028 -0.775 -17.693 1.00 95.88 150 ILE A O 1
ATOM 1202 N N . LEU A 1 151 ? 4.406 -2.229 -17.147 1.00 95.44 151 LEU A N 1
ATOM 1203 C CA . LEU A 1 151 ? 3.360 -1.246 -16.838 1.00 95.44 151 LEU A CA 1
ATOM 1204 C C . LEU A 1 151 ? 3.709 -0.288 -15.684 1.00 95.44 151 LEU A C 1
ATOM 1206 O O . LEU A 1 151 ? 2.974 0.650 -15.408 1.00 95.44 151 LEU A O 1
ATOM 1210 N N . ARG A 1 152 ? 4.829 -0.501 -14.981 1.00 93.06 152 ARG A N 1
ATOM 1211 C CA . ARG A 1 152 ? 5.345 0.487 -14.017 1.00 93.06 152 ARG A CA 1
ATOM 1212 C C . ARG A 1 152 ? 5.985 1.695 -14.695 1.00 93.06 152 ARG A C 1
ATOM 1214 O O . ARG A 1 152 ? 6.217 2.692 -14.018 1.00 93.06 152 ARG A O 1
ATOM 1221 N N . PHE A 1 153 ? 6.329 1.575 -15.975 1.00 94.56 153 PHE A N 1
ATOM 1222 C CA . PHE A 1 153 ? 7.072 2.579 -16.735 1.00 94.56 153 PHE A CA 1
ATOM 1223 C C . PHE A 1 153 ? 6.390 2.975 -18.052 1.00 94.56 153 PHE A C 1
ATOM 1225 O O . PHE A 1 153 ? 6.848 3.924 -18.682 1.00 94.56 153 PHE A O 1
ATOM 1232 N N . TYR A 1 154 ? 5.344 2.251 -18.458 1.00 94.94 154 TYR A N 1
ATOM 1233 C CA . TYR A 1 154 ? 4.622 2.404 -19.723 1.00 94.94 154 TYR A CA 1
ATOM 1234 C C . TYR A 1 154 ? 3.118 2.251 -19.493 1.00 94.94 154 TYR A C 1
ATOM 1236 O O . TYR A 1 154 ? 2.716 1.503 -18.599 1.00 94.94 154 TYR A O 1
ATOM 1244 N N . ASP A 1 155 ? 2.301 2.907 -20.316 1.00 93.31 155 ASP A N 1
ATOM 1245 C CA . ASP A 1 155 ? 0.837 2.841 -20.200 1.00 93.31 155 ASP A CA 1
ATOM 1246 C C . ASP A 1 155 ? 0.279 1.529 -20.776 1.00 93.31 155 ASP A C 1
ATOM 1248 O O . ASP A 1 155 ? -0.728 1.001 -20.300 1.00 93.31 155 ASP A O 1
ATOM 1252 N N . ASP A 1 156 ? 0.973 0.955 -21.765 1.00 95.31 156 ASP A N 1
ATOM 1253 C CA . ASP A 1 156 ? 0.685 -0.362 -22.331 1.00 95.31 156 ASP A CA 1
ATOM 1254 C C . ASP A 1 156 ? 1.952 -1.233 -22.304 1.00 95.31 156 ASP A C 1
ATOM 1256 O O . ASP A 1 156 ? 3.046 -0.813 -22.677 1.00 95.31 156 ASP A O 1
ATOM 1260 N N . TRP A 1 157 ? 1.823 -2.497 -21.895 1.00 96.00 157 TRP A N 1
ATOM 1261 C CA . TRP A 1 157 ? 2.952 -3.431 -21.863 1.00 96.00 157 TRP A CA 1
ATOM 1262 C C . TRP A 1 157 ? 3.541 -3.707 -23.257 1.00 96.00 157 TRP A C 1
ATOM 1264 O O . TRP A 1 157 ? 4.704 -4.098 -23.364 1.00 96.00 157 TRP A O 1
ATOM 1274 N N . LYS A 1 158 ? 2.745 -3.544 -24.320 1.00 96.25 158 LYS A N 1
ATOM 1275 C CA . LYS A 1 158 ? 3.131 -3.787 -25.715 1.00 96.25 158 LYS A CA 1
ATOM 1276 C C . LYS A 1 158 ? 3.745 -2.554 -26.380 1.00 96.25 158 LYS A C 1
ATOM 1278 O O . LYS A 1 158 ? 4.484 -2.701 -27.354 1.00 96.25 158 LYS A O 1
ATOM 1283 N N . GLU A 1 159 ? 3.482 -1.361 -25.852 1.00 96.06 159 GLU A N 1
ATOM 1284 C CA . GLU A 1 159 ? 4.016 -0.085 -26.340 1.00 96.06 159 GLU A CA 1
ATOM 1285 C C . GLU A 1 159 ? 5.544 -0.095 -26.549 1.00 96.06 159 GLU A C 1
ATOM 1287 O O . GLU A 1 159 ? 5.974 0.161 -27.681 1.00 96.06 159 GLU A O 1
ATOM 1292 N N . PRO A 1 160 ? 6.386 -0.452 -25.553 1.00 96.62 160 PRO A N 1
ATOM 1293 C CA . PRO A 1 160 ? 7.840 -0.407 -25.723 1.00 96.62 160 PRO A CA 1
ATOM 1294 C C . PRO A 1 160 ? 8.337 -1.331 -26.839 1.00 96.62 160 PRO A C 1
ATOM 1296 O O . PRO A 1 160 ? 9.267 -0.978 -27.561 1.00 96.62 160 PRO A O 1
ATOM 1299 N N . PHE A 1 161 ? 7.684 -2.476 -27.064 1.00 96.75 161 PHE A N 1
ATOM 1300 C CA . PHE A 1 161 ? 8.047 -3.377 -28.159 1.00 96.75 161 PHE A CA 1
ATOM 1301 C C . PHE A 1 161 ? 7.836 -2.729 -29.531 1.00 96.75 161 PHE A C 1
ATOM 1303 O O . PHE A 1 161 ? 8.673 -2.870 -30.422 1.00 96.75 161 PHE A O 1
ATOM 1310 N N . VAL A 1 162 ? 6.726 -2.006 -29.707 1.00 95.94 162 VAL A N 1
ATOM 1311 C CA . VAL A 1 162 ? 6.407 -1.315 -30.964 1.00 95.94 162 VAL A CA 1
ATOM 1312 C C . VAL A 1 162 ? 7.364 -0.149 -31.196 1.00 95.94 162 VAL A C 1
ATOM 1314 O O . VAL A 1 162 ? 7.866 0.015 -32.309 1.00 95.94 162 VAL A O 1
ATOM 1317 N N . ILE A 1 163 ? 7.641 0.643 -30.157 1.00 94.94 163 ILE A N 1
ATOM 1318 C CA . ILE A 1 163 ? 8.566 1.781 -30.235 1.00 94.94 163 ILE A CA 1
ATOM 1319 C C . ILE A 1 163 ? 9.968 1.293 -30.611 1.00 94.94 163 ILE A C 1
ATOM 1321 O O . ILE A 1 163 ? 10.541 1.748 -31.601 1.00 94.94 163 ILE A O 1
ATOM 1325 N N . PHE A 1 164 ? 10.506 0.324 -29.871 1.00 95.81 164 PHE A N 1
ATOM 1326 C CA . PHE A 1 164 ? 11.862 -0.174 -30.090 1.00 95.81 164 PHE A CA 1
ATOM 1327 C C . PHE A 1 164 ? 12.015 -0.911 -31.422 1.00 95.81 164 PHE A C 1
ATOM 1329 O O . PHE A 1 164 ? 13.036 -0.751 -32.087 1.00 95.81 164 PHE A O 1
ATOM 1336 N N . SER A 1 165 ? 10.992 -1.643 -31.872 1.00 94.50 165 SER A N 1
ATOM 1337 C CA . SER A 1 165 ? 10.994 -2.277 -33.196 1.00 94.50 165 SER A CA 1
ATOM 1338 C C . SER A 1 165 ? 11.107 -1.248 -34.329 1.00 94.50 165 SER A C 1
ATOM 1340 O O . SER A 1 165 ? 11.889 -1.444 -35.265 1.00 94.50 165 SER A O 1
ATOM 1342 N N . LYS A 1 166 ? 10.395 -0.115 -34.226 1.00 93.31 166 LYS A N 1
ATOM 1343 C CA . LYS A 1 166 ? 10.515 0.993 -35.188 1.00 93.31 166 LYS A CA 1
ATOM 1344 C C . LYS A 1 166 ? 11.909 1.614 -35.162 1.00 93.31 166 LYS A C 1
ATOM 1346 O O . LYS A 1 166 ? 12.488 1.809 -36.225 1.00 93.31 166 LYS A O 1
ATOM 1351 N N . ILE A 1 167 ? 12.455 1.872 -33.972 1.00 91.69 167 ILE A N 1
ATOM 1352 C CA . ILE A 1 167 ? 13.800 2.447 -33.814 1.00 91.69 167 ILE A CA 1
ATOM 1353 C C . ILE A 1 167 ? 14.847 1.546 -34.474 1.00 91.69 167 ILE A C 1
ATOM 1355 O O . ILE A 1 167 ? 15.604 2.024 -35.311 1.00 91.69 167 ILE A O 1
ATOM 1359 N N . ILE A 1 168 ? 14.838 0.241 -34.182 1.00 91.25 168 ILE A N 1
ATOM 1360 C CA . ILE A 1 168 ? 15.769 -0.724 -34.791 1.00 91.25 168 ILE A CA 1
ATOM 1361 C C . ILE A 1 168 ? 15.646 -0.699 -36.321 1.00 91.25 168 ILE A C 1
ATOM 1363 O O . ILE A 1 168 ? 16.650 -0.587 -37.016 1.00 91.25 168 ILE A O 1
ATOM 1367 N N . SER A 1 169 ? 14.417 -0.712 -36.845 1.00 88.06 169 SER A N 1
ATOM 1368 C CA . SER A 1 169 ? 14.163 -0.678 -38.293 1.00 88.06 169 SER A CA 1
ATOM 1369 C C . SER A 1 169 ? 14.667 0.606 -38.966 1.00 88.06 169 SER A C 1
ATOM 1371 O O . SER A 1 169 ? 15.033 0.581 -40.138 1.00 88.06 169 SER A O 1
ATOM 1373 N N . MET A 1 170 ? 14.675 1.732 -38.245 1.00 86.44 170 MET A N 1
ATOM 1374 C CA . MET A 1 170 ? 15.205 3.009 -38.730 1.00 86.44 170 MET A CA 1
ATOM 1375 C C . MET A 1 170 ? 16.732 3.078 -38.660 1.00 86.44 170 MET A C 1
ATOM 1377 O O . MET A 1 170 ? 17.333 3.712 -39.515 1.00 86.44 170 MET A O 1
ATOM 1381 N N . THR A 1 171 ? 17.357 2.449 -37.661 1.00 82.44 171 THR A N 1
ATOM 1382 C CA . THR A 1 171 ? 18.821 2.451 -37.480 1.00 82.44 171 THR A CA 1
ATOM 1383 C C . THR A 1 171 ? 19.536 1.405 -38.345 1.00 82.44 171 THR A C 1
ATOM 1385 O O . THR A 1 171 ? 20.742 1.494 -38.537 1.00 82.44 171 THR A O 1
ATOM 1388 N N . SER A 1 172 ? 18.820 0.406 -38.869 1.00 70.06 172 SER A N 1
ATOM 1389 C CA . SER A 1 172 ? 19.367 -0.609 -39.786 1.00 70.06 172 SER A CA 1
ATOM 1390 C C . SER A 1 172 ? 19.327 -0.212 -41.274 1.00 70.06 172 SER A C 1
ATOM 1392 O O . SER A 1 172 ? 19.589 -1.065 -42.122 1.00 70.06 172 SER A O 1
ATOM 1394 N N . LYS A 1 173 ? 18.991 1.045 -41.596 1.00 52.81 173 LYS A N 1
ATOM 1395 C CA . LYS A 1 173 ? 19.115 1.652 -42.933 1.00 52.81 173 LYS A CA 1
ATOM 1396 C C . LYS A 1 173 ? 20.300 2.603 -42.968 1.00 52.81 173 LYS A C 1
ATOM 1398 O O . LYS A 1 173 ? 20.954 2.641 -44.030 1.00 52.81 173 LYS A O 1
#

Secondary structure (DSSP, 8-state):
-TTT-S---GGG-SGGGT---HHHHHHHHSSHHHHHHHTT---PPPPP---HHHHHHHHHHHHHHH-SEES-HHHHHHH-SS-HHHHHHHHSSHHHHHHHTT-EES-----S--HHHHHHHHHHHHHTTPPPPSSTTHHHHTTPPPHHHHTTT-SSTTHHHHHHHHHHHHHT-

Foldseek 3Di:
DCVVAQADDQVCQDVVNVHHHPVVCCVPQVDPVSVCVVVNHDDDDDPDQQAPVNQLVQLVVCCVVPNQEDQAPVRSQVSRPDDLVSVCVHQVHPVSVSVVNVHHHNDDPPDPDDPVNLLVQLLVCVVVVDDQDPDQVCQVVVVHDGQVSCVVPDVGSSVSNVVSNVVVVVVVD